Protein AF-A0A5X2B161-F1 (afdb_monomer)

Structure (mmCIF, N/CA/C/O backbone):
data_AF-A0A5X2B161-F1
#
_entry.id   AF-A0A5X2B161-F1
#
loop_
_atom_site.group_PDB
_atom_site.id
_atom_site.type_symbol
_atom_site.label_atom_id
_atom_site.label_alt_id
_atom_site.label_comp_id
_atom_site.label_asym_id
_atom_site.label_entity_id
_atom_site.label_seq_id
_atom_site.pdbx_PDB_ins_code
_atom_site.Cartn_x
_atom_site.Cartn_y
_atom_site.Cartn_z
_atom_site.occupancy
_atom_site.B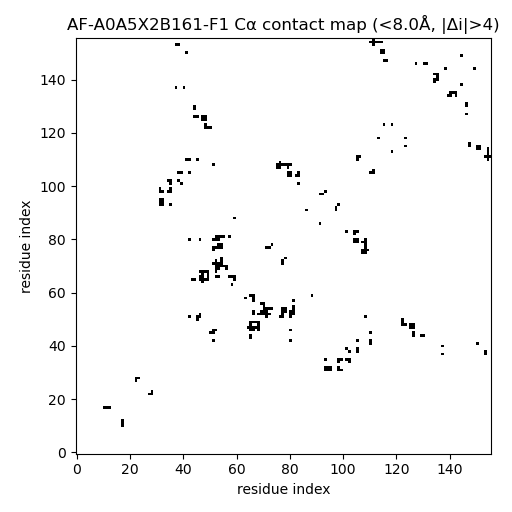_iso_or_equiv
_atom_site.auth_seq_id
_atom_site.auth_comp_id
_atom_site.auth_asym_id
_atom_site.auth_atom_id
_atom_site.pdbx_PDB_model_num
ATOM 1 N N . MET A 1 1 ? 21.506 -28.104 -4.831 1.00 55.28 1 MET A N 1
ATOM 2 C CA . MET A 1 1 ? 21.475 -26.752 -5.433 1.00 55.28 1 MET A CA 1
ATOM 3 C C . MET A 1 1 ? 20.347 -26.729 -6.450 1.00 55.28 1 MET A C 1
ATOM 5 O O . MET A 1 1 ? 20.213 -27.729 -7.147 1.00 55.28 1 MET A O 1
ATOM 9 N N . PRO A 1 2 ? 19.517 -25.676 -6.520 1.00 77.25 2 PRO A N 1
ATOM 10 C CA . PRO A 1 2 ? 18.552 -25.554 -7.608 1.00 77.25 2 PRO A CA 1
ATOM 11 C C . PRO A 1 2 ? 19.309 -25.477 -8.942 1.00 77.25 2 PRO A C 1
ATOM 13 O O . PRO A 1 2 ? 20.402 -24.916 -8.981 1.00 77.25 2 PRO A O 1
ATOM 16 N N . ASN A 1 3 ? 18.759 -26.029 -10.021 1.00 88.12 3 ASN A N 1
ATOM 17 C CA . ASN A 1 3 ? 19.312 -25.864 -11.366 1.00 88.12 3 ASN A CA 1
ATOM 18 C C . ASN A 1 3 ? 18.843 -24.510 -11.914 1.00 88.12 3 ASN A C 1
ATOM 20 O O . ASN A 1 3 ? 17.674 -24.360 -12.260 1.00 88.12 3 ASN A O 1
ATOM 24 N N . TRP A 1 4 ? 19.728 -23.512 -11.944 1.00 91.00 4 TRP A N 1
ATOM 25 C CA . TRP A 1 4 ? 19.401 -22.171 -12.438 1.00 91.00 4 TRP A CA 1
ATOM 26 C C . TRP A 1 4 ? 19.463 -22.134 -13.967 1.00 91.00 4 TRP A C 1
ATOM 28 O O . TRP A 1 4 ? 20.395 -22.664 -14.573 1.00 91.00 4 TRP A O 1
ATOM 38 N N . CYS A 1 5 ? 18.493 -21.475 -14.600 1.00 92.75 5 CYS A N 1
ATOM 39 C CA . CYS A 1 5 ? 18.505 -21.255 -16.044 1.00 92.75 5 CYS A CA 1
ATOM 40 C C . CYS A 1 5 ? 19.496 -20.144 -16.418 1.00 92.75 5 CYS A C 1
ATOM 42 O O . CYS A 1 5 ? 19.454 -19.047 -15.860 1.00 92.75 5 CYS A O 1
ATOM 44 N N . SER A 1 6 ? 20.347 -20.402 -17.413 1.00 93.00 6 SER A N 1
ATOM 45 C CA . SER A 1 6 ? 21.192 -19.373 -18.023 1.00 93.00 6 SER A CA 1
ATOM 46 C C . SER A 1 6 ? 20.446 -18.743 -19.199 1.00 93.00 6 SER A C 1
ATOM 48 O O . SER A 1 6 ? 20.404 -19.297 -20.296 1.00 93.00 6 SER A O 1
ATOM 50 N N . ASN A 1 7 ? 19.806 -17.600 -18.952 1.00 93.88 7 ASN A N 1
ATOM 51 C CA . ASN A 1 7 ? 19.081 -16.859 -19.981 1.00 93.88 7 ASN A CA 1
ATOM 52 C C . ASN A 1 7 ? 20.024 -15.880 -20.693 1.00 93.88 7 ASN A C 1
ATOM 54 O O . ASN A 1 7 ? 20.750 -15.127 -20.043 1.00 93.88 7 ASN A O 1
ATOM 58 N N . ARG A 1 8 ? 19.981 -15.853 -22.029 1.00 95.50 8 ARG A N 1
ATOM 59 C CA . ARG A 1 8 ? 20.717 -14.890 -22.860 1.00 95.50 8 ARG A CA 1
ATOM 60 C C . ARG A 1 8 ? 19.739 -14.151 -23.763 1.00 95.50 8 ARG A C 1
ATOM 62 O O . ARG A 1 8 ? 19.036 -14.778 -24.546 1.00 95.50 8 ARG A O 1
ATOM 69 N N . MET A 1 9 ? 19.718 -12.826 -23.659 1.00 93.19 9 MET A N 1
ATOM 70 C CA . MET A 1 9 ? 18.842 -11.954 -24.443 1.00 93.19 9 MET A CA 1
ATOM 71 C C . MET A 1 9 ? 19.681 -10.978 -25.269 1.00 93.19 9 MET A C 1
ATOM 73 O O . MET A 1 9 ? 20.705 -10.485 -24.797 1.00 93.19 9 MET A O 1
ATOM 77 N N . TYR A 1 10 ? 19.239 -10.701 -26.494 1.00 93.81 10 TYR A N 1
ATOM 78 C CA . TYR A 1 10 ? 19.826 -9.702 -27.383 1.00 93.81 10 TYR A CA 1
ATOM 79 C C . TYR A 1 10 ? 18.748 -8.693 -27.758 1.00 93.81 10 TYR A C 1
ATOM 81 O O . TYR A 1 10 ? 17.657 -9.085 -28.166 1.00 93.81 10 TYR A O 1
ATOM 89 N N . PHE A 1 11 ? 19.062 -7.408 -27.625 1.00 93.69 11 PHE A N 1
ATOM 90 C CA . PHE A 1 11 ? 18.147 -6.313 -27.932 1.00 93.69 11 PHE A CA 1
ATOM 91 C C . PHE A 1 11 ? 18.739 -5.450 -29.047 1.00 93.69 11 PHE A C 1
ATOM 93 O O . PHE A 1 11 ? 19.926 -5.124 -29.017 1.00 93.69 11 PHE A O 1
ATOM 100 N N . SER A 1 12 ? 17.908 -5.063 -30.010 1.00 94.31 12 SER A N 1
ATOM 101 C CA . SER A 1 12 ? 18.242 -4.143 -31.102 1.00 94.31 12 SER A CA 1
ATOM 102 C C . SER A 1 12 ? 17.106 -3.140 -31.269 1.00 94.31 12 SER A C 1
ATOM 104 O O . SER A 1 12 ? 15.944 -3.541 -31.248 1.00 94.31 12 SER A O 1
ATOM 106 N N . GLY A 1 13 ? 17.423 -1.861 -31.442 1.00 94.19 13 GLY A N 1
ATOM 107 C CA . GLY A 1 13 ? 16.430 -0.795 -31.550 1.00 94.19 13 GLY A CA 1
ATOM 108 C C . GLY A 1 13 ? 17.075 0.583 -31.470 1.00 94.19 13 GLY A C 1
ATOM 109 O O . GLY A 1 13 ? 18.303 0.696 -31.428 1.00 94.19 13 GLY A O 1
ATOM 110 N N . GLU A 1 14 ? 16.242 1.618 -31.428 1.00 97.12 14 GLU A N 1
ATOM 111 C CA . GLU A 1 14 ? 16.710 3.001 -31.355 1.00 97.12 14 GLU A CA 1
ATOM 112 C C . GLU A 1 14 ? 17.535 3.253 -30.080 1.00 97.12 14 GLU A C 1
ATOM 114 O O . GLU A 1 14 ? 17.200 2.715 -29.015 1.00 97.12 14 GLU A O 1
ATOM 119 N N . PRO A 1 15 ? 18.577 4.110 -30.125 1.00 96.31 15 PRO A N 1
ATOM 120 C CA . PRO A 1 15 ? 19.433 4.377 -28.967 1.00 96.31 15 PRO A CA 1
ATOM 121 C C . PRO A 1 15 ? 18.664 4.769 -27.697 1.00 96.31 15 PRO A C 1
ATOM 123 O O . PRO A 1 15 ? 19.036 4.343 -26.603 1.00 96.31 15 PRO A O 1
ATOM 126 N N . ALA A 1 16 ? 17.564 5.519 -27.837 1.00 95.62 16 ALA A N 1
ATOM 127 C CA . ALA A 1 16 ? 16.705 5.917 -26.721 1.00 95.62 16 ALA A CA 1
ATOM 128 C C . ALA A 1 16 ? 15.997 4.721 -26.053 1.00 95.62 16 ALA A C 1
ATOM 130 O O . ALA A 1 16 ? 15.952 4.633 -24.828 1.00 95.62 16 ALA A O 1
ATOM 131 N N . GLN A 1 17 ? 15.504 3.759 -26.837 1.00 94.75 17 GLN A N 1
ATOM 132 C CA . GLN A 1 17 ? 14.850 2.552 -26.315 1.00 94.75 17 GLN A CA 1
ATOM 133 C C . GLN A 1 17 ? 15.865 1.617 -25.644 1.00 94.75 17 GLN A C 1
ATOM 135 O O . GLN A 1 17 ? 15.601 1.064 -24.577 1.00 94.75 17 GLN A O 1
ATOM 140 N N . ILE A 1 18 ? 17.061 1.485 -26.230 1.00 95.88 18 ILE A N 1
ATOM 141 C CA . ILE A 1 18 ? 18.161 0.717 -25.630 1.00 95.88 18 ILE A CA 1
ATOM 142 C C . ILE A 1 18 ? 18.611 1.341 -24.303 1.00 95.88 18 ILE A C 1
ATOM 144 O O . ILE A 1 18 ? 18.932 0.611 -23.362 1.00 95.88 18 ILE A O 1
ATOM 148 N N . ALA A 1 19 ? 18.629 2.673 -24.201 1.00 93.81 19 ALA A N 1
ATOM 149 C CA . ALA A 1 19 ? 18.932 3.363 -22.952 1.00 93.81 19 ALA A CA 1
ATOM 150 C C . ALA A 1 19 ? 17.903 3.038 -21.856 1.00 93.81 19 ALA A C 1
ATOM 152 O O . ALA A 1 19 ? 18.300 2.761 -20.725 1.00 93.81 19 ALA A O 1
ATOM 153 N N . GLU A 1 20 ? 16.612 2.980 -22.190 1.00 92.69 20 GLU A N 1
ATOM 154 C CA . GLU A 1 20 ? 15.562 2.637 -21.222 1.00 92.69 20 GLU A CA 1
ATOM 155 C C . GLU A 1 20 ? 15.651 1.175 -20.750 1.00 92.69 20 GLU A C 1
ATOM 157 O O . GLU A 1 20 ? 15.579 0.905 -19.551 1.00 92.69 20 GLU A O 1
ATOM 162 N N . ILE A 1 21 ? 15.942 0.226 -21.649 1.00 93.00 21 ILE A N 1
ATOM 163 C CA . ILE A 1 21 ? 16.201 -1.177 -21.269 1.00 93.00 21 ILE A CA 1
ATOM 164 C C . ILE A 1 21 ? 17.403 -1.273 -20.321 1.00 93.00 21 ILE A C 1
ATOM 166 O O . ILE A 1 21 ? 17.364 -2.011 -19.335 1.00 93.00 21 ILE A O 1
ATOM 170 N N . LYS A 1 22 ? 18.477 -0.520 -20.591 1.00 93.50 22 LYS A N 1
ATOM 171 C CA . LYS A 1 22 ? 19.654 -0.479 -19.710 1.00 93.50 22 LYS A CA 1
ATOM 172 C C . LYS A 1 22 ? 19.310 0.077 -18.332 1.00 93.50 22 LYS A C 1
ATOM 174 O O . LYS A 1 22 ? 19.776 -0.486 -17.345 1.00 93.50 22 LYS A O 1
ATOM 179 N N . ARG A 1 23 ? 18.482 1.125 -18.257 1.00 93.38 23 ARG A N 1
ATOM 180 C CA . ARG A 1 23 ? 17.993 1.668 -16.981 1.00 93.38 23 ARG A CA 1
ATOM 181 C C . ARG A 1 23 ? 17.185 0.639 -16.204 1.00 93.38 23 ARG A C 1
ATOM 183 O O . ARG A 1 23 ? 17.424 0.474 -15.012 1.00 93.38 23 ARG A O 1
ATOM 190 N N . LEU A 1 24 ? 16.283 -0.086 -16.864 1.00 91.50 24 LEU A N 1
ATOM 191 C CA . LEU A 1 24 ? 15.537 -1.175 -16.233 1.00 91.50 24 LEU A CA 1
ATOM 192 C C . LEU A 1 24 ? 16.480 -2.267 -15.706 1.00 91.50 24 LEU A C 1
ATOM 194 O O . LEU A 1 24 ? 16.378 -2.660 -14.546 1.00 91.50 24 LEU A O 1
ATOM 198 N N . ALA A 1 25 ? 17.432 -2.718 -16.528 1.00 91.56 25 ALA A N 1
ATOM 199 C CA . ALA A 1 25 ? 18.386 -3.766 -16.164 1.00 91.56 25 ALA A CA 1
ATOM 200 C C . ALA A 1 25 ? 19.300 -3.370 -14.991 1.00 91.56 25 ALA A C 1
ATOM 202 O O . ALA A 1 25 ? 19.687 -4.225 -14.198 1.00 91.56 25 ALA A O 1
ATOM 203 N N . SER A 1 26 ? 19.630 -2.083 -14.865 1.00 93.50 26 SER A N 1
ATOM 204 C CA . SER A 1 26 ? 20.414 -1.549 -13.749 1.00 93.50 26 SER A CA 1
ATOM 205 C C . SER A 1 26 ? 19.571 -1.172 -12.527 1.00 93.50 26 SER A C 1
ATOM 207 O O . SER A 1 26 ? 20.125 -0.685 -11.546 1.00 93.50 26 SER A O 1
ATOM 209 N N . GLY A 1 27 ? 18.243 -1.319 -12.586 1.00 90.19 27 GLY A N 1
ATOM 210 C CA . GLY A 1 27 ? 17.327 -0.882 -11.529 1.00 90.19 27 GLY A CA 1
ATOM 211 C C . GLY A 1 27 ? 17.164 0.640 -11.400 1.00 90.19 27 GLY A C 1
ATOM 212 O O . GLY A 1 27 ? 16.650 1.108 -10.392 1.00 90.19 27 GLY A O 1
ATOM 213 N N . ALA A 1 28 ? 17.567 1.427 -12.402 1.00 90.12 28 ALA A N 1
ATOM 214 C CA . ALA A 1 28 ? 17.456 2.892 -12.427 1.00 90.12 28 ALA A CA 1
ATOM 215 C C . ALA A 1 28 ? 16.058 3.376 -12.879 1.00 90.12 28 ALA A C 1
ATOM 217 O O . ALA A 1 28 ? 15.925 4.304 -13.690 1.00 90.12 28 ALA A O 1
ATOM 218 N N . VAL A 1 29 ? 15.021 2.716 -12.364 1.00 86.94 29 VAL A N 1
ATOM 219 C CA . VAL A 1 29 ? 13.600 2.985 -12.614 1.00 86.94 29 VAL A CA 1
ATOM 220 C C . VAL A 1 29 ? 12.878 3.137 -11.279 1.00 86.94 29 VAL A C 1
ATOM 222 O O . VAL A 1 29 ? 13.219 2.455 -10.315 1.00 86.94 29 VAL A O 1
ATOM 225 N N . THR A 1 30 ? 11.880 4.017 -11.209 1.00 84.88 30 THR A N 1
ATOM 226 C CA . THR A 1 30 ? 11.067 4.201 -9.999 1.00 84.88 30 THR A CA 1
ATOM 227 C C . THR A 1 30 ? 10.000 3.106 -9.934 1.00 84.88 30 THR A C 1
ATOM 229 O O . THR A 1 30 ? 9.109 3.080 -10.784 1.00 84.88 30 THR A O 1
ATOM 232 N N . PRO A 1 31 ? 10.035 2.187 -8.954 1.00 87.56 31 PRO A N 1
ATOM 233 C CA . PRO A 1 31 ? 9.070 1.099 -8.885 1.00 87.56 31 PRO A CA 1
ATOM 234 C C . PRO A 1 31 ? 7.795 1.563 -8.166 1.00 87.56 31 PRO A C 1
ATOM 236 O O . PRO A 1 31 ? 7.594 1.247 -6.993 1.00 87.56 31 PRO A O 1
ATOM 239 N N . PHE A 1 32 ? 6.923 2.304 -8.857 1.00 91.75 32 PHE A N 1
ATOM 240 C CA . PHE A 1 32 ? 5.686 2.854 -8.275 1.00 91.75 32 PHE A CA 1
ATOM 241 C C . PHE A 1 32 ? 4.821 1.801 -7.568 1.00 91.75 32 PHE A C 1
ATOM 243 O O . PHE A 1 32 ? 4.287 2.068 -6.491 1.00 91.75 32 PHE A O 1
ATOM 250 N N . TYR A 1 33 ? 4.770 0.579 -8.108 1.00 93.31 33 TYR A N 1
ATOM 251 C CA . TYR A 1 33 ? 4.034 -0.535 -7.510 1.00 93.31 33 TYR A CA 1
ATOM 252 C C . TYR A 1 33 ? 4.507 -0.875 -6.090 1.00 93.31 33 TYR A C 1
ATOM 254 O O . TYR A 1 33 ? 3.689 -1.254 -5.255 1.00 93.31 33 TYR A O 1
ATOM 262 N N . ARG A 1 34 ? 5.807 -0.732 -5.780 1.00 92.44 34 ARG A N 1
ATOM 263 C CA . ARG A 1 34 ? 6.334 -1.025 -4.434 1.00 92.44 34 ARG A CA 1
ATOM 264 C C . ARG A 1 34 ? 5.808 -0.029 -3.418 1.00 92.44 34 ARG A C 1
ATOM 266 O O . ARG A 1 34 ? 5.403 -0.432 -2.333 1.00 92.44 34 ARG A O 1
ATOM 273 N N . ARG A 1 35 ? 5.790 1.254 -3.788 1.00 93.50 35 ARG A N 1
ATOM 274 C CA . ARG A 1 35 ? 5.218 2.309 -2.950 1.00 93.50 35 ARG A CA 1
ATOM 275 C C . ARG A 1 35 ? 3.730 2.051 -2.717 1.00 93.50 35 ARG A C 1
ATOM 277 O O . ARG A 1 35 ? 3.330 1.917 -1.569 1.00 93.50 35 ARG A O 1
ATOM 284 N N . ALA A 1 36 ? 2.959 1.866 -3.792 1.00 96.38 36 ALA A N 1
ATOM 285 C CA . ALA A 1 36 ? 1.521 1.606 -3.705 1.00 96.38 36 ALA A CA 1
ATOM 286 C C . ALA A 1 36 ? 1.194 0.354 -2.869 1.00 96.38 36 ALA A C 1
ATOM 288 O O . ALA A 1 36 ? 0.225 0.346 -2.114 1.00 96.38 36 ALA A O 1
ATOM 289 N N . THR A 1 37 ? 2.023 -0.693 -2.955 1.00 95.88 37 THR A N 1
ATOM 290 C CA . THR A 1 37 ? 1.870 -1.904 -2.133 1.00 95.88 37 THR A CA 1
ATOM 291 C C . THR A 1 37 ? 2.090 -1.603 -0.650 1.00 95.88 37 THR A C 1
ATOM 293 O O . THR A 1 37 ? 1.265 -1.986 0.172 1.00 95.88 37 THR A O 1
ATOM 296 N N . ASN A 1 38 ? 3.165 -0.895 -0.294 1.00 94.94 38 ASN A N 1
ATOM 297 C CA . ASN A 1 38 ? 3.462 -0.565 1.102 1.00 94.94 38 ASN A CA 1
ATOM 298 C C . ASN A 1 38 ? 2.406 0.365 1.719 1.00 94.94 38 ASN A C 1
ATOM 300 O O . ASN A 1 38 ? 1.937 0.116 2.828 1.00 94.94 38 ASN A O 1
ATOM 304 N N . GLU A 1 39 ? 1.996 1.396 0.981 1.00 97.12 39 GLU A N 1
ATOM 305 C CA . GLU A 1 39 ? 0.908 2.305 1.363 1.00 97.12 39 GLU A CA 1
ATOM 306 C C . GLU A 1 39 ? -0.413 1.546 1.537 1.00 97.12 39 GLU A C 1
ATOM 308 O O . GLU A 1 39 ? -1.127 1.746 2.520 1.00 97.12 39 GLU A O 1
ATOM 313 N N . GLY A 1 40 ? -0.708 0.609 0.632 1.00 97.19 40 GLY A N 1
ATOM 314 C CA . GLY A 1 40 ? -1.863 -0.277 0.736 1.00 97.19 40 GLY A CA 1
ATOM 315 C C . GLY A 1 40 ? -1.820 -1.181 1.969 1.00 97.19 40 GLY A C 1
ATOM 316 O O . GLY A 1 40 ? -2.834 -1.334 2.643 1.00 97.19 40 GLY A O 1
ATOM 317 N N . ILE A 1 41 ? -0.659 -1.740 2.322 1.00 96.69 41 ILE A N 1
ATOM 318 C CA . ILE A 1 41 ? -0.497 -2.520 3.562 1.00 96.69 41 ILE A CA 1
ATOM 319 C C . ILE A 1 41 ? -0.752 -1.630 4.786 1.00 96.69 41 ILE A C 1
ATOM 321 O O . ILE A 1 41 ? -1.424 -2.056 5.724 1.00 96.69 41 ILE A O 1
ATOM 325 N N . GLN A 1 42 ? -0.272 -0.385 4.780 1.00 96.94 42 GLN A N 1
ATOM 326 C CA . GLN A 1 42 ? -0.504 0.544 5.886 1.00 96.94 42 GLN A CA 1
ATOM 327 C C . GLN A 1 42 ? -1.996 0.887 6.041 1.00 96.94 42 GLN A C 1
ATOM 329 O O . GLN A 1 42 ? -2.513 0.852 7.156 1.00 96.94 42 GLN A O 1
ATOM 334 N N . LEU A 1 43 ? -2.705 1.136 4.933 1.00 97.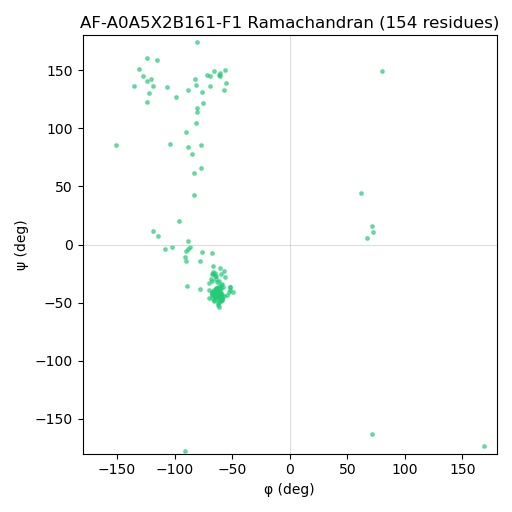81 43 LEU A N 1
ATOM 335 C CA . LEU A 1 43 ? -4.161 1.343 4.922 1.00 97.81 43 LEU A CA 1
ATOM 336 C C . LEU A 1 43 ? -4.918 0.103 5.401 1.00 97.81 43 LEU A C 1
ATOM 338 O O . LEU A 1 43 ? -5.850 0.219 6.193 1.00 97.81 43 LEU A O 1
ATOM 342 N N . PHE A 1 44 ? -4.494 -1.086 4.968 1.00 97.25 44 PHE A N 1
ATOM 343 C CA . PHE A 1 44 ? -5.072 -2.353 5.406 1.00 97.25 44 PHE A CA 1
ATOM 344 C C . PHE A 1 44 ? -4.963 -2.532 6.925 1.00 97.25 44 PHE A C 1
ATOM 346 O O . PHE A 1 44 ? -5.928 -2.910 7.593 1.00 97.25 44 PHE A O 1
ATOM 353 N N . LEU A 1 45 ? -3.789 -2.240 7.486 1.00 96.69 45 LEU A N 1
ATOM 354 C CA . LEU A 1 45 ? -3.543 -2.313 8.924 1.00 96.69 45 LEU A CA 1
ATOM 355 C C . LEU A 1 45 ? -4.337 -1.251 9.690 1.00 96.69 45 LEU A C 1
ATOM 357 O O . LEU A 1 45 ? -4.942 -1.573 10.709 1.00 96.69 45 LEU A O 1
ATOM 361 N N . ALA A 1 46 ? -4.391 -0.019 9.176 1.00 96.75 46 ALA A N 1
ATOM 362 C CA . ALA A 1 46 ? -5.190 1.055 9.758 1.00 96.75 46 ALA A CA 1
ATOM 363 C C . ALA A 1 46 ? -6.687 0.706 9.791 1.00 96.75 46 ALA A C 1
ATOM 365 O O . ALA A 1 46 ? -7.336 0.904 10.816 1.00 96.75 46 ALA A O 1
ATOM 366 N N . GLY A 1 47 ? -7.222 0.136 8.708 1.00 96.44 47 GLY A N 1
ATOM 367 C CA . GLY A 1 47 ? -8.606 -0.335 8.650 1.00 96.44 47 GLY A CA 1
ATOM 368 C C . GLY A 1 47 ? -8.882 -1.493 9.610 1.00 96.44 47 GLY A C 1
ATOM 369 O O . GLY A 1 47 ? -9.833 -1.448 10.384 1.00 96.44 47 GLY A O 1
ATOM 370 N N . SER A 1 48 ? -7.994 -2.493 9.638 1.00 95.62 48 SER A N 1
ATOM 371 C CA . SER A 1 48 ? -8.132 -3.661 10.526 1.00 95.62 48 SER A CA 1
ATOM 372 C C . SER A 1 48 ? -8.067 -3.290 12.011 1.00 95.62 48 SER A C 1
ATOM 374 O O . SER A 1 48 ? -8.692 -3.945 12.839 1.00 95.62 48 SER A O 1
ATOM 376 N N . ALA A 1 49 ? -7.337 -2.226 12.352 1.00 95.81 49 ALA A N 1
ATOM 377 C CA . ALA A 1 49 ? -7.266 -1.681 13.706 1.00 95.81 49 ALA A CA 1
ATOM 378 C C . ALA A 1 49 ? -8.360 -0.642 14.017 1.00 95.81 49 ALA A C 1
ATOM 380 O O . ALA A 1 49 ? -8.349 -0.051 15.093 1.00 95.81 49 ALA A O 1
ATOM 381 N N . GLY A 1 50 ? -9.282 -0.377 13.085 1.00 95.12 50 GLY A N 1
ATOM 382 C CA . GLY A 1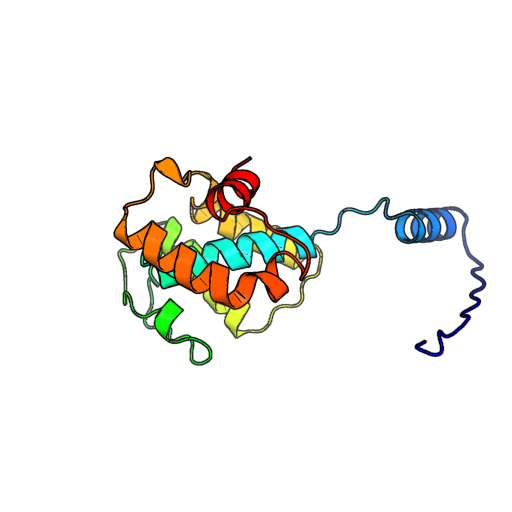 50 ? -10.376 0.579 13.267 1.00 95.12 50 GLY A CA 1
ATOM 383 C C . GLY A 1 50 ? -9.966 2.056 13.250 1.00 95.12 50 GLY A C 1
ATOM 384 O O . GLY A 1 50 ? -10.791 2.911 13.564 1.00 95.12 50 GLY A O 1
ATOM 385 N N . LEU A 1 51 ? -8.726 2.388 12.864 1.00 95.38 51 LEU A N 1
ATOM 386 C CA . LEU A 1 51 ? -8.292 3.781 12.668 1.00 95.38 51 LEU A CA 1
ATOM 387 C C . LEU A 1 51 ? -8.984 4.445 11.476 1.00 95.38 51 LEU A C 1
ATOM 389 O O . LEU A 1 51 ? -9.160 5.665 11.467 1.00 95.38 51 LEU A O 1
ATOM 393 N N . LEU A 1 52 ? -9.306 3.638 10.468 1.00 96.44 52 LEU A N 1
ATOM 394 C CA . LEU A 1 52 ? -10.068 4.016 9.289 1.00 96.44 52 LE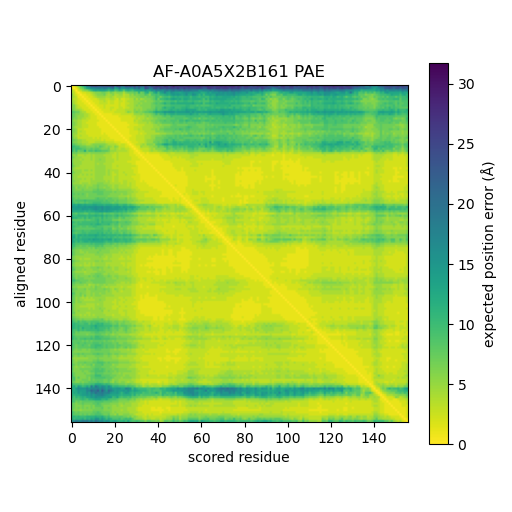U A CA 1
ATOM 395 C C . LEU A 1 52 ? -11.276 3.092 9.185 1.00 96.44 52 LEU A C 1
ATOM 397 O O . LEU A 1 52 ? -11.188 1.898 9.462 1.00 96.44 52 LEU A O 1
ATOM 401 N N . GLN A 1 53 ? -12.407 3.656 8.792 1.00 96.38 53 GLN A N 1
ATOM 402 C CA . GLN A 1 53 ? -13.682 2.953 8.715 1.00 96.38 53 GLN A CA 1
ATOM 403 C C . GLN A 1 53 ? -14.324 3.218 7.357 1.00 96.38 53 GLN A C 1
ATOM 405 O O . GLN A 1 53 ? -14.113 4.271 6.751 1.00 96.38 53 GLN A O 1
ATOM 410 N N . THR A 1 54 ? -15.122 2.276 6.860 1.00 95.19 54 THR A N 1
ATOM 411 C CA . THR A 1 54 ? -15.846 2.495 5.607 1.00 95.19 54 THR A CA 1
ATOM 412 C C . THR A 1 54 ? -16.974 3.501 5.823 1.00 95.19 54 THR A C 1
ATOM 414 O O . THR A 1 54 ? -17.595 3.564 6.881 1.00 95.19 54 THR A O 1
ATOM 417 N N . THR A 1 55 ? -17.252 4.320 4.813 1.00 95.38 55 THR A N 1
ATOM 418 C CA . THR A 1 55 ? -18.383 5.271 4.832 1.00 95.38 55 THR A CA 1
ATOM 419 C C . THR A 1 55 ? -19.667 4.679 4.256 1.00 95.38 55 THR A C 1
ATOM 421 O O . THR A 1 55 ? -20.749 5.251 4.422 1.00 95.38 55 THR A O 1
ATOM 424 N N . GLU A 1 56 ? -19.538 3.517 3.625 1.00 89.88 56 GLU A N 1
ATOM 425 C CA . GLU A 1 56 ? -20.577 2.718 2.991 1.00 89.88 56 GLU A CA 1
ATOM 426 C C . GLU A 1 56 ? -20.556 1.303 3.590 1.00 89.88 56 GLU A C 1
ATOM 428 O O . GLU A 1 56 ? -19.550 0.885 4.179 1.00 89.88 56 GLU A O 1
ATOM 433 N N . ASP A 1 57 ? -21.654 0.562 3.433 1.00 84.81 57 ASP A N 1
ATOM 434 C CA . ASP A 1 57 ? -21.786 -0.822 3.905 1.00 84.81 57 ASP A CA 1
ATOM 435 C C . ASP A 1 57 ? -21.050 -1.783 2.954 1.00 84.81 57 ASP A C 1
ATOM 437 O O . ASP A 1 57 ? -21.641 -2.592 2.241 1.00 84.81 57 ASP A O 1
ATOM 441 N N . VAL A 1 58 ? -19.726 -1.640 2.912 1.00 84.56 58 VAL A N 1
ATOM 442 C CA . VAL A 1 58 ? -18.814 -2.439 2.093 1.00 84.56 58 VAL A CA 1
ATOM 443 C C . VAL A 1 58 ? -18.200 -3.527 2.966 1.00 84.56 58 VAL A C 1
ATOM 445 O O . VAL A 1 58 ? -17.616 -3.239 4.008 1.00 84.56 58 VAL A O 1
ATOM 448 N N . GLN A 1 59 ? -18.305 -4.780 2.524 1.00 87.38 59 GLN A N 1
ATOM 449 C CA . GLN A 1 59 ? -17.678 -5.930 3.179 1.00 87.38 59 GLN A CA 1
ATOM 450 C C . GLN A 1 59 ? -16.485 -6.424 2.368 1.00 87.38 59 GLN A C 1
ATOM 452 O O . GLN A 1 59 ? -16.563 -6.560 1.147 1.00 87.38 59 GLN A O 1
ATOM 457 N N . PHE A 1 60 ? -15.375 -6.715 3.045 1.00 91.44 60 PHE A N 1
ATOM 458 C CA . PHE A 1 60 ? -14.204 -7.325 2.421 1.00 91.44 60 PHE A CA 1
ATOM 459 C C . PHE A 1 60 ? -14.109 -8.812 2.773 1.00 91.44 60 PHE A C 1
ATOM 461 O O . PHE A 1 60 ? -13.419 -9.195 3.715 1.00 91.44 60 PHE A O 1
ATOM 468 N N . GLU A 1 61 ? -14.783 -9.656 1.988 1.00 90.19 61 GLU A N 1
ATOM 469 C CA . GLU A 1 61 ? -14.864 -11.111 2.214 1.00 90.19 61 GLU A CA 1
ATOM 470 C C . GLU A 1 61 ? -13.516 -11.813 2.466 1.00 90.19 61 GLU A C 1
ATOM 472 O O . GLU A 1 61 ? -13.453 -12.648 3.370 1.00 90.19 61 GLU A O 1
ATOM 477 N N . PRO A 1 62 ? -12.409 -11.494 1.757 1.00 91.62 62 PRO A N 1
ATOM 478 C CA . PRO A 1 62 ? -11.133 -12.167 2.007 1.00 91.62 62 PRO A CA 1
ATOM 479 C C . PRO A 1 62 ? -10.555 -11.900 3.404 1.00 91.62 62 PRO A C 1
ATOM 481 O O . PRO A 1 62 ? -9.754 -12.693 3.897 1.00 91.62 62 PRO A O 1
ATOM 484 N N . CYS A 1 63 ? -10.923 -10.782 4.036 1.00 91.69 63 CYS A N 1
ATOM 485 C CA . CYS A 1 63 ? -10.518 -10.446 5.396 1.00 91.69 63 CYS A CA 1
ATOM 486 C C . CYS A 1 63 ? -11.587 -9.568 6.069 1.00 91.69 63 CYS A C 1
ATOM 488 O O . CYS A 1 63 ? -11.446 -8.342 6.084 1.00 91.69 63 CYS A O 1
ATOM 490 N N . PRO A 1 64 ? -12.623 -10.174 6.684 1.00 89.50 64 PRO A N 1
ATOM 491 C CA . PRO A 1 64 ? -13.718 -9.430 7.314 1.00 89.50 64 PRO A CA 1
ATOM 492 C C . PRO A 1 64 ? -13.252 -8.488 8.432 1.00 89.50 64 PRO A C 1
ATOM 494 O O . PRO A 1 64 ? -13.886 -7.468 8.691 1.00 89.50 64 PRO A O 1
ATOM 497 N N . GLY A 1 65 ? -12.108 -8.798 9.059 1.00 91.06 65 GLY A N 1
ATOM 498 C CA . GLY A 1 65 ? -11.461 -7.949 10.063 1.00 91.06 65 GLY A CA 1
ATOM 499 C C . GLY A 1 65 ? -11.153 -6.532 9.568 1.00 91.06 65 GLY A C 1
ATOM 500 O O . GLY A 1 65 ? -11.196 -5.599 10.359 1.00 91.06 65 GLY A O 1
ATOM 501 N N . LEU A 1 66 ? -10.939 -6.348 8.259 1.00 93.31 66 LEU A N 1
ATOM 502 C CA . LEU A 1 66 ? -10.647 -5.042 7.658 1.00 93.31 66 LEU A CA 1
ATOM 503 C C . LEU A 1 66 ? -11.816 -4.052 7.768 1.00 93.31 66 LEU A C 1
ATOM 505 O O . LEU A 1 66 ? -11.604 -2.843 7.776 1.00 93.31 66 LEU A O 1
ATOM 509 N N . THR A 1 67 ? -13.047 -4.562 7.838 1.00 92.88 67 THR A N 1
ATOM 510 C CA . THR A 1 67 ? -14.283 -3.767 7.913 1.00 92.88 67 THR A CA 1
ATOM 511 C C . THR A 1 67 ? -15.057 -4.032 9.209 1.00 92.88 67 THR A C 1
ATOM 513 O O . THR A 1 67 ? -16.209 -3.625 9.339 1.00 92.88 67 THR A O 1
ATOM 516 N N . ALA A 1 68 ? -14.445 -4.713 10.186 1.00 91.19 68 ALA A N 1
ATOM 517 C CA . ALA A 1 68 ? -15.109 -5.130 11.425 1.00 91.19 68 ALA A CA 1
ATOM 518 C C . ALA A 1 68 ? -15.490 -3.955 12.340 1.00 91.19 68 ALA A C 1
ATOM 520 O O . ALA A 1 68 ? -16.453 -4.057 13.097 1.00 91.19 68 ALA A O 1
ATOM 521 N N . ALA A 1 69 ? -14.784 -2.825 12.231 1.00 90.94 69 ALA A N 1
ATOM 522 C CA . ALA A 1 69 ? -15.121 -1.585 12.932 1.00 90.94 69 ALA A CA 1
ATOM 523 C C . ALA A 1 69 ? -16.434 -0.940 12.437 1.00 90.94 69 ALA A C 1
ATOM 525 O O . ALA A 1 69 ? -16.906 0.023 13.041 1.00 90.94 69 ALA A O 1
ATOM 526 N N . GLY A 1 70 ? -17.025 -1.470 11.360 1.00 89.94 70 GLY A N 1
ATOM 527 C CA . GLY A 1 70 ? -18.292 -1.018 10.804 1.00 89.94 70 GLY A CA 1
ATOM 528 C C . GLY A 1 70 ? -18.204 0.337 10.108 1.00 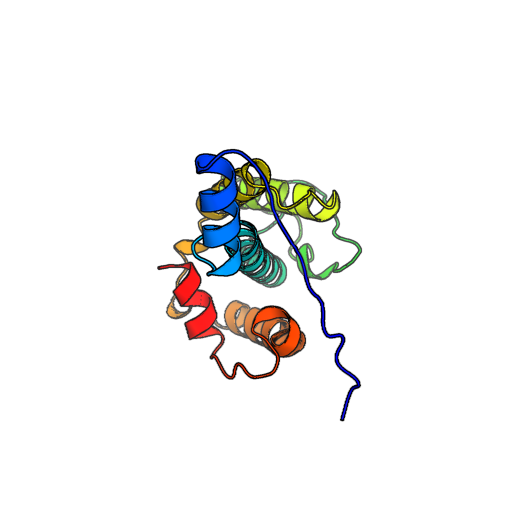89.94 70 GLY A C 1
ATOM 529 O O . GLY A 1 70 ? -17.128 0.825 9.752 1.00 89.94 70 GLY A O 1
ATOM 530 N N . ARG A 1 71 ? -19.380 0.936 9.900 1.00 93.75 71 ARG A N 1
ATOM 531 C CA . ARG A 1 71 ? -19.520 2.213 9.206 1.00 93.75 71 ARG A CA 1
ATOM 532 C C . ARG A 1 71 ? -19.081 3.373 10.100 1.00 93.75 71 ARG A C 1
ATOM 534 O O . ARG A 1 71 ? -19.653 3.593 11.167 1.00 93.75 71 ARG A O 1
ATOM 541 N N . GLY A 1 72 ? -18.100 4.133 9.630 1.00 92.12 72 GLY A N 1
ATOM 542 C CA . GLY A 1 72 ? -17.588 5.321 10.302 1.00 92.12 72 GLY A CA 1
ATOM 543 C C . GLY A 1 72 ? -18.286 6.613 9.891 1.00 92.12 72 GLY A C 1
ATOM 544 O O . GLY A 1 72 ? -19.207 6.639 9.069 1.00 92.12 72 GLY A O 1
ATOM 545 N N . VAL A 1 73 ? -17.801 7.724 10.448 1.00 94.31 73 VAL A N 1
ATOM 546 C CA . VAL A 1 73 ? -18.222 9.072 10.042 1.00 94.31 73 VAL A CA 1
ATOM 547 C C . VAL A 1 73 ? -17.787 9.376 8.608 1.00 94.31 73 VAL A C 1
ATOM 549 O O . VAL A 1 73 ? -16.739 8.915 8.149 1.00 94.31 73 VAL A O 1
ATOM 552 N N . VAL A 1 74 ? -18.574 10.193 7.907 1.00 95.50 74 VAL A N 1
ATOM 553 C CA . VAL A 1 74 ? -18.243 10.670 6.558 1.00 95.50 74 VAL A CA 1
ATOM 554 C C . VAL A 1 74 ? -17.196 11.780 6.665 1.00 95.50 74 VAL A C 1
ATOM 556 O O . VAL 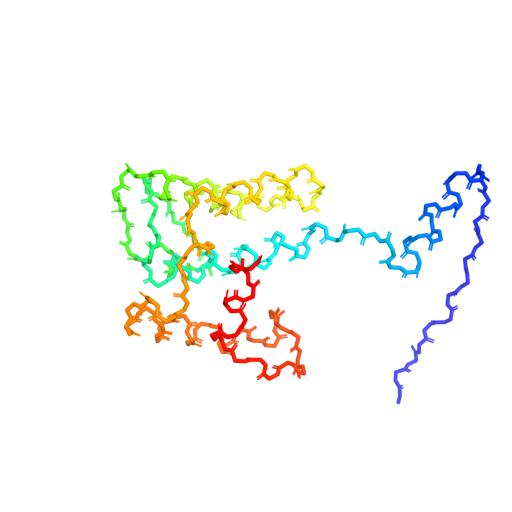A 1 74 ? -17.527 12.962 6.722 1.00 95.50 74 VAL A O 1
ATOM 559 N N . SER A 1 75 ? -15.928 11.381 6.729 1.00 96.19 75 SER A N 1
ATOM 560 C CA . SER A 1 75 ? -14.765 12.271 6.708 1.00 96.19 75 SER A CA 1
ATOM 561 C C . SER A 1 75 ? -13.926 12.038 5.445 1.00 96.19 75 SER A C 1
ATOM 563 O O . SER A 1 75 ? -14.032 10.965 4.841 1.00 96.19 75 SER A O 1
ATOM 565 N N . PRO A 1 76 ? -13.089 13.004 5.020 1.00 96.69 76 PRO A N 1
ATOM 566 C CA . PRO A 1 76 ? -12.189 12.818 3.881 1.00 96.69 76 PRO A CA 1
ATOM 567 C C . PRO A 1 76 ? -11.338 11.545 3.991 1.00 96.69 76 PRO A C 1
ATOM 569 O O . PRO A 1 76 ? -11.194 10.817 3.011 1.00 96.69 76 PRO A O 1
ATOM 572 N N . GLU A 1 77 ? -10.863 11.228 5.196 1.00 97.44 77 GLU A N 1
ATOM 573 C CA . GLU A 1 77 ? -10.008 10.075 5.471 1.00 97.44 77 GLU A CA 1
ATOM 574 C C . GLU A 1 77 ? -10.743 8.750 5.243 1.00 97.44 77 GLU A C 1
ATOM 576 O O . GLU A 1 77 ? -10.254 7.866 4.538 1.00 97.44 77 GLU A O 1
ATOM 581 N N . ASN A 1 78 ? -11.955 8.630 5.792 1.00 97.19 78 ASN A N 1
ATOM 582 C CA . ASN A 1 78 ? -12.783 7.435 5.648 1.00 97.19 78 ASN A CA 1
ATOM 583 C C . ASN A 1 78 ? -13.319 7.281 4.214 1.00 97.19 78 ASN A C 1
ATOM 585 O O . ASN A 1 78 ? -13.447 6.159 3.716 1.00 97.19 78 ASN A O 1
ATOM 589 N N . ILE A 1 79 ? -13.593 8.385 3.507 1.00 97.56 79 ILE A N 1
ATOM 590 C CA . ILE A 1 79 ? -13.945 8.356 2.077 1.00 97.56 79 ILE A CA 1
ATOM 591 C C . ILE A 1 79 ? -12.765 7.819 1.260 1.00 97.56 79 ILE A C 1
ATOM 593 O O . ILE A 1 79 ? -12.953 6.937 0.419 1.00 97.56 79 ILE A O 1
ATOM 597 N N . ALA A 1 80 ? -11.553 8.317 1.514 1.00 97.88 80 ALA A N 1
ATOM 598 C CA . ALA A 1 80 ? -10.350 7.861 0.827 1.00 97.88 80 ALA A CA 1
ATOM 599 C C . ALA A 1 80 ? -10.082 6.371 1.086 1.00 97.88 80 ALA A C 1
ATOM 601 O O . ALA A 1 80 ? -9.845 5.617 0.141 1.00 97.88 80 ALA A O 1
ATOM 602 N N . PHE A 1 81 ? -10.230 5.924 2.337 1.00 97.94 81 PHE A N 1
ATOM 603 C CA . PHE A 1 81 ? -10.138 4.512 2.705 1.00 97.94 81 PHE A CA 1
ATOM 604 C C . PHE A 1 81 ? -11.188 3.647 1.993 1.00 97.94 81 PHE A C 1
ATOM 606 O O . PHE A 1 81 ? -10.849 2.608 1.432 1.00 97.94 81 PHE A O 1
ATOM 613 N N . THR A 1 82 ? -12.448 4.092 1.941 1.00 97.25 82 THR A N 1
ATOM 614 C CA . THR A 1 82 ? -13.537 3.368 1.253 1.00 97.25 82 THR A CA 1
ATOM 615 C C . THR A 1 82 ? -13.240 3.206 -0.244 1.00 97.25 82 THR A C 1
ATOM 617 O O . THR A 1 82 ? -13.401 2.123 -0.814 1.00 97.25 82 THR A O 1
ATOM 620 N N . ARG A 1 83 ? -12.743 4.267 -0.892 1.00 97.25 83 ARG A N 1
ATOM 621 C CA . ARG A 1 83 ? -12.335 4.230 -2.306 1.00 97.25 83 ARG A CA 1
ATOM 622 C C . ARG A 1 83 ? -11.150 3.300 -2.528 1.00 97.25 83 ARG A C 1
ATOM 624 O O . ARG A 1 83 ? -11.182 2.485 -3.446 1.00 97.25 83 ARG A O 1
ATOM 631 N N . TRP A 1 84 ? -10.131 3.380 -1.674 1.00 97.88 84 TRP A N 1
ATOM 632 C CA . TRP A 1 84 ? -8.984 2.477 -1.736 1.00 97.88 84 TRP A CA 1
ATOM 633 C C . TRP A 1 84 ? -9.419 1.013 -1.586 1.00 97.88 84 TRP A C 1
ATOM 635 O O . TRP A 1 84 ? -9.008 0.169 -2.382 1.00 97.88 84 TRP A O 1
ATOM 645 N N . LEU A 1 85 ? -10.321 0.721 -0.644 1.00 96.88 85 LEU A N 1
ATOM 646 C CA . LEU A 1 85 ? -10.862 -0.621 -0.436 1.00 96.88 85 LEU A CA 1
ATOM 647 C C . LEU A 1 85 ? -11.596 -1.139 -1.680 1.00 96.88 85 LEU A C 1
ATOM 649 O O . LEU A 1 85 ? -11.425 -2.294 -2.063 1.00 96.88 85 LEU A O 1
ATOM 653 N N . THR A 1 86 ? -12.346 -0.270 -2.357 1.00 95.56 86 THR A N 1
ATOM 654 C CA . THR A 1 86 ? -13.013 -0.600 -3.626 1.00 95.56 86 THR A CA 1
ATOM 655 C C . THR A 1 86 ? -11.993 -0.970 -4.711 1.00 95.56 86 THR A C 1
ATOM 657 O O . THR A 1 86 ? -12.180 -1.938 -5.448 1.00 95.56 86 THR A O 1
ATOM 660 N N . HIS A 1 87 ? -10.873 -0.244 -4.805 1.00 96.44 87 HIS A N 1
ATOM 661 C CA . HIS A 1 87 ? -9.792 -0.586 -5.737 1.00 96.44 87 HIS A CA 1
ATOM 662 C C . HIS A 1 87 ? -9.114 -1.917 -5.397 1.00 96.44 87 HIS A C 1
ATOM 664 O O . HIS A 1 87 ? -8.810 -2.690 -6.309 1.00 96.44 87 HIS A O 1
ATOM 670 N N . LEU A 1 88 ? -8.918 -2.203 -4.105 1.00 95.88 88 LEU A N 1
ATOM 671 C CA . LEU A 1 88 ? -8.391 -3.483 -3.634 1.00 95.88 88 LEU A CA 1
ATOM 672 C C . LEU A 1 88 ? -9.329 -4.642 -4.005 1.00 95.88 88 LEU A C 1
ATOM 674 O O . LEU A 1 88 ? -8.869 -5.655 -4.527 1.00 95.88 88 LEU A O 1
ATOM 678 N N . GLN A 1 89 ? -10.638 -4.481 -3.791 1.00 94.81 89 GLN A N 1
ATOM 679 C CA . GLN A 1 89 ? -11.660 -5.475 -4.146 1.00 94.81 89 GLN A CA 1
ATOM 680 C C . GLN A 1 89 ? -11.711 -5.760 -5.646 1.00 94.81 89 GLN A C 1
ATOM 682 O O . GLN A 1 89 ? -11.827 -6.914 -6.052 1.00 94.81 89 GLN A O 1
ATOM 687 N N . ASN A 1 90 ? -11.590 -4.717 -6.467 1.00 94.75 90 ASN A N 1
ATOM 688 C CA . ASN A 1 90 ? -11.621 -4.841 -7.922 1.00 94.75 90 ASN A CA 1
ATOM 689 C C . ASN A 1 90 ? -10.315 -5.390 -8.519 1.00 94.75 90 ASN A C 1
ATOM 691 O O . ASN A 1 90 ? -10.261 -5.626 -9.725 1.00 94.75 90 ASN A O 1
ATOM 695 N N . GLY A 1 91 ? -9.263 -5.579 -7.713 1.00 94.50 91 GLY A N 1
ATOM 696 C CA . GLY A 1 91 ? -7.984 -6.113 -8.180 1.00 94.50 91 GLY A CA 1
ATOM 697 C C . GLY A 1 91 ? -7.317 -5.224 -9.230 1.00 94.50 91 GLY A C 1
ATOM 698 O O . GLY A 1 91 ? -6.855 -5.726 -10.255 1.00 94.50 91 GLY A O 1
ATOM 699 N N . VAL A 1 92 ? -7.307 -3.903 -9.005 1.00 95.44 92 VAL A N 1
ATOM 700 C CA . VAL A 1 92 ? -6.728 -2.941 -9.957 1.00 95.44 92 VAL A CA 1
ATOM 701 C C . VAL A 1 92 ? -5.269 -3.285 -10.289 1.00 95.44 92 VAL A C 1
ATOM 703 O O . VAL A 1 92 ? -4.483 -3.653 -9.413 1.00 95.44 92 VAL A O 1
ATOM 706 N N . LEU A 1 93 ? -4.893 -3.160 -11.564 1.00 96.12 93 LEU A N 1
ATOM 707 C CA . LEU A 1 93 ? -3.512 -3.368 -11.995 1.00 96.12 93 LEU A CA 1
ATOM 708 C C . LEU A 1 93 ? -2.617 -2.245 -11.462 1.00 96.12 93 LEU A C 1
ATOM 710 O O . LEU A 1 93 ? -2.964 -1.071 -11.538 1.00 96.12 93 LEU A O 1
ATOM 714 N N . LEU A 1 94 ? -1.435 -2.599 -10.958 1.00 95.69 94 LEU A N 1
ATOM 715 C CA . LEU A 1 94 ? -0.449 -1.632 -10.468 1.00 95.69 94 LEU A CA 1
ATOM 716 C C . LEU A 1 94 ? 0.398 -1.062 -11.615 1.00 95.69 94 LEU A C 1
ATOM 718 O O . LEU A 1 94 ? 1.617 -1.238 -11.654 1.00 95.69 94 LEU A O 1
ATOM 722 N N . ASP A 1 95 ? -0.261 -0.386 -12.556 1.00 94.62 95 ASP A N 1
ATOM 723 C CA . ASP A 1 95 ? 0.396 0.491 -13.529 1.00 94.62 95 ASP A CA 1
ATOM 724 C C . ASP A 1 95 ? 0.713 1.871 -12.922 1.00 94.62 95 ASP A C 1
ATOM 726 O O . ASP A 1 95 ? 0.369 2.165 -11.775 1.00 94.62 95 ASP A O 1
ATOM 730 N N . GLU A 1 96 ? 1.421 2.720 -13.669 1.00 93.44 96 GLU A N 1
ATOM 731 C CA . GLU A 1 96 ? 1.852 4.036 -13.183 1.00 93.44 96 GLU A CA 1
ATOM 732 C C . GLU A 1 96 ? 0.668 4.918 -12.763 1.00 93.44 96 GLU A C 1
ATOM 734 O O . GLU A 1 96 ? 0.674 5.475 -11.665 1.00 93.44 96 GLU A O 1
ATOM 739 N N . GLN A 1 97 ? -0.376 4.997 -13.592 1.00 95.44 97 GLN A N 1
ATOM 740 C CA . GLN A 1 97 ? -1.546 5.833 -13.327 1.00 95.44 97 GLN A CA 1
ATOM 741 C C . GLN A 1 97 ? -2.298 5.365 -12.076 1.00 95.44 97 GLN A C 1
ATOM 743 O O . GLN A 1 97 ? -2.648 6.176 -11.216 1.00 95.44 97 GLN A O 1
ATOM 748 N N . SER A 1 98 ? -2.510 4.057 -11.947 1.00 96.69 98 SER A N 1
ATOM 749 C CA . SER A 1 98 ? -3.181 3.458 -10.797 1.00 96.69 98 SER A CA 1
ATOM 750 C C . SER A 1 98 ? -2.347 3.622 -9.530 1.00 96.69 98 SER A C 1
ATOM 752 O O . SER A 1 98 ? -2.889 3.977 -8.489 1.00 96.69 98 SER A O 1
ATOM 754 N N . CYS A 1 99 ? -1.021 3.470 -9.601 1.00 97.12 99 CYS A N 1
ATOM 755 C CA . CYS A 1 99 ? -0.147 3.706 -8.450 1.00 97.12 99 CYS A CA 1
ATOM 756 C C . CYS A 1 99 ? -0.158 5.170 -7.985 1.00 97.12 99 CYS A C 1
ATOM 758 O O . CYS A 1 99 ? -0.089 5.427 -6.784 1.00 97.12 99 CYS A O 1
ATOM 760 N N . LEU A 1 100 ? -0.231 6.134 -8.908 1.00 96.38 100 LEU A N 1
ATOM 761 C CA . LEU A 1 100 ? -0.339 7.555 -8.561 1.00 96.38 100 LEU A CA 1
ATOM 762 C C . LEU A 1 100 ? -1.686 7.872 -7.901 1.00 96.38 100 LEU A C 1
ATOM 764 O O . LEU A 1 100 ? -1.730 8.587 -6.905 1.00 96.38 100 LEU A O 1
ATOM 768 N N . MET A 1 101 ? -2.772 7.297 -8.413 1.00 97.75 101 MET A N 1
ATOM 769 C CA . MET A 1 101 ? -4.108 7.456 -7.838 1.00 97.75 101 MET A CA 1
ATOM 770 C C . MET A 1 101 ? -4.231 6.794 -6.454 1.00 97.75 101 MET A C 1
ATOM 772 O O . MET A 1 101 ? -4.769 7.407 -5.535 1.00 97.75 101 MET A O 1
ATOM 776 N N . LEU A 1 102 ? -3.677 5.591 -6.262 1.00 98.06 102 LEU A N 1
ATOM 777 C CA . LEU A 1 102 ? -3.652 4.922 -4.953 1.00 98.06 102 LEU A CA 1
ATOM 778 C C . LEU A 1 102 ? -2.837 5.713 -3.923 1.00 98.06 102 LEU A C 1
ATOM 780 O O . LEU A 1 102 ? -3.242 5.805 -2.766 1.00 98.06 102 LEU A O 1
ATOM 784 N N . HIS A 1 103 ? -1.731 6.322 -4.353 1.00 96.81 103 HIS A N 1
ATOM 785 C CA . HIS A 1 103 ? -0.934 7.205 -3.507 1.00 96.81 103 HIS A CA 1
ATOM 786 C C . HIS A 1 103 ? -1.724 8.445 -3.064 1.00 96.81 103 HIS A C 1
ATOM 788 O O . HIS A 1 103 ? -1.688 8.819 -1.896 1.00 96.81 103 HIS A O 1
ATOM 794 N N . GLU A 1 104 ? -2.501 9.051 -3.963 1.00 97.69 104 GLU A N 1
ATOM 795 C CA . GLU A 1 104 ? -3.370 10.182 -3.619 1.00 97.69 104 GLU A CA 1
ATOM 796 C C . GLU A 1 104 ? -4.435 9.790 -2.578 1.00 97.69 104 GLU A C 1
ATOM 798 O O . GLU A 1 104 ? -4.675 10.525 -1.621 1.00 97.69 104 GLU A O 1
ATOM 803 N N . LEU A 1 105 ? -5.028 8.595 -2.693 1.00 98.19 105 LEU A N 1
ATOM 804 C CA . LEU A 1 105 ? -5.942 8.073 -1.668 1.00 98.19 105 LEU A CA 1
ATOM 805 C C . LEU A 1 105 ? -5.231 7.847 -0.327 1.00 98.19 105 LEU A C 1
ATOM 807 O O . LEU A 1 105 ? -5.794 8.140 0.729 1.00 98.19 105 LEU A O 1
ATOM 811 N N . TRP A 1 106 ? -3.987 7.368 -0.350 1.00 98.06 106 TRP A N 1
ATOM 812 C CA . TRP A 1 106 ? -3.180 7.232 0.859 1.00 98.06 106 TRP A CA 1
ATOM 813 C C . TRP A 1 106 ? -2.908 8.594 1.519 1.00 98.06 106 TRP A C 1
ATOM 815 O O . TRP A 1 106 ? -3.104 8.722 2.729 1.00 98.06 106 TRP A O 1
ATOM 825 N N . LEU A 1 107 ? -2.572 9.633 0.747 1.00 97.25 107 LEU A N 1
ATOM 826 C CA . LEU A 1 107 ? -2.409 10.999 1.263 1.00 97.25 107 LEU A CA 1
ATOM 827 C C . LEU A 1 107 ? -3.705 11.522 1.901 1.00 97.25 107 LEU A C 1
ATOM 829 O O . LEU A 1 107 ? -3.684 12.021 3.027 1.00 97.25 107 LEU A O 1
ATOM 833 N N . GLN A 1 108 ? -4.841 11.347 1.221 1.00 97.44 108 GLN A N 1
ATOM 834 C CA . GLN A 1 108 ? -6.157 11.787 1.699 1.00 97.44 108 GLN A CA 1
ATOM 835 C C . GLN A 1 108 ? -6.641 11.025 2.940 1.00 97.44 108 GLN A C 1
ATOM 837 O O . GLN A 1 108 ? -7.406 11.573 3.729 1.00 97.44 108 GLN A O 1
ATOM 842 N N . SER A 1 109 ? -6.176 9.788 3.152 1.00 96.94 109 SER A N 1
ATOM 843 C CA . SER A 1 109 ? -6.456 9.024 4.377 1.00 96.94 109 SER A CA 1
ATOM 844 C C . SER A 1 109 ? -5.807 9.624 5.633 1.00 96.94 109 SER A C 1
ATOM 846 O O . SER A 1 109 ? -6.161 9.263 6.755 1.00 96.94 109 SER A O 1
ATOM 848 N N . GLY A 1 110 ? -4.796 10.485 5.462 1.00 95.00 110 GLY A N 1
ATOM 849 C CA . GLY A 1 110 ? -4.008 11.043 6.558 1.00 95.00 110 GLY A CA 1
ATOM 850 C C . GLY A 1 110 ? -3.141 10.018 7.301 1.00 95.00 110 GLY A C 1
ATOM 851 O O . GLY A 1 110 ? -2.503 10.372 8.291 1.00 95.00 110 GLY A O 1
ATOM 852 N N . THR A 1 111 ? -3.077 8.759 6.850 1.00 92.94 111 THR A N 1
ATOM 853 C CA . THR A 1 111 ? -2.322 7.689 7.531 1.00 92.94 111 THR A CA 1
ATOM 854 C C . THR A 1 111 ? -0.834 8.019 7.630 1.00 92.94 111 THR A C 1
ATOM 856 O O . THR A 1 111 ? -0.235 7.813 8.682 1.00 92.94 111 THR A O 1
ATOM 859 N N . GLY A 1 112 ? -0.261 8.650 6.600 1.00 89.81 112 GLY A N 1
ATOM 860 C CA . GLY A 1 112 ? 1.127 9.120 6.611 1.00 89.81 112 GLY A CA 1
ATOM 861 C C . GLY A 1 112 ? 1.451 10.154 7.691 1.00 89.81 112 GLY A C 1
ATOM 862 O O . GLY A 1 112 ? 2.605 10.300 8.071 1.00 89.81 112 GLY A O 1
ATOM 863 N N . GLN A 1 113 ? 0.455 10.845 8.249 1.00 91.44 113 GLN A N 1
ATOM 864 C CA . GLN A 1 113 ? 0.662 11.816 9.332 1.00 91.44 113 GLN A CA 1
ATOM 865 C C . GLN A 1 113 ? 0.563 11.172 10.724 1.00 91.44 113 GLN A C 1
ATOM 867 O O . GLN A 1 113 ? 0.973 11.767 11.721 1.00 91.44 113 GLN A O 1
ATOM 872 N N . ARG A 1 114 ? 0.031 9.947 10.814 1.00 93.44 114 ARG A N 1
ATOM 873 C CA . ARG A 1 114 ? -0.179 9.225 12.073 1.00 93.44 114 ARG A CA 1
ATOM 874 C C . ARG A 1 114 ? 1.0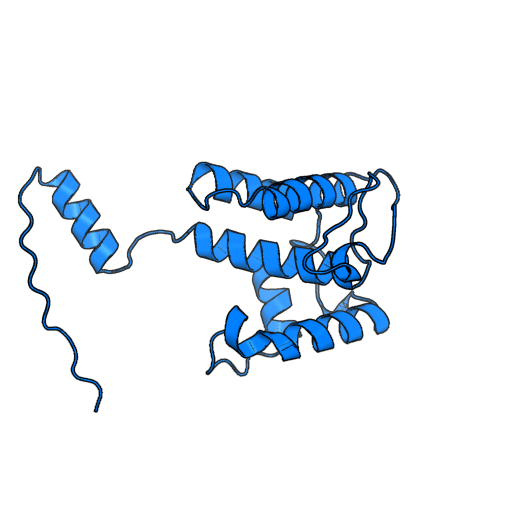72 8.430 12.426 1.00 93.44 114 ARG A C 1
ATOM 876 O O . ARG A 1 114 ? 1.159 7.246 12.120 1.00 93.44 114 ARG A O 1
ATOM 883 N N . ARG A 1 115 ? 2.047 9.077 13.064 1.00 95.06 115 ARG A N 1
ATOM 884 C CA . ARG A 1 115 ? 3.265 8.407 13.555 1.00 95.06 115 ARG A CA 1
ATOM 885 C C . ARG A 1 115 ? 2.923 7.315 14.567 1.00 95.06 115 ARG A C 1
ATOM 887 O O . ARG A 1 115 ? 1.965 7.459 15.327 1.00 95.06 115 ARG A O 1
ATOM 894 N N . TRP A 1 116 ? 3.721 6.250 14.584 1.00 96.31 116 TRP A N 1
ATOM 895 C CA . TRP A 1 116 ? 3.498 5.069 15.420 1.00 96.31 116 TRP A CA 1
ATOM 896 C C . TRP A 1 116 ? 3.311 5.422 16.899 1.00 96.31 116 TRP A C 1
ATOM 898 O O . TRP A 1 116 ? 2.435 4.890 17.572 1.00 96.31 116 TRP A O 1
ATOM 908 N N . GLU A 1 117 ? 4.100 6.363 17.407 1.00 94.25 117 GLU A N 1
ATOM 909 C CA . GLU A 1 117 ? 4.097 6.801 18.803 1.00 94.25 117 GLU A CA 1
ATOM 910 C C . GLU A 1 117 ? 2.800 7.517 19.202 1.00 94.25 117 GLU A C 1
ATOM 912 O O . GLU A 1 117 ? 2.464 7.547 20.383 1.00 94.25 117 GLU A O 1
ATOM 917 N N . GLY A 1 118 ? 2.076 8.083 18.231 1.00 93.81 118 GLY A N 1
ATOM 918 C CA . GLY A 1 118 ? 0.803 8.771 18.445 1.00 93.81 118 GLY A CA 1
ATOM 919 C C . GLY A 1 118 ? -0.424 7.859 18.376 1.00 93.81 118 GLY A C 1
ATOM 920 O O . GLY A 1 118 ? -1.539 8.337 18.580 1.00 93.81 118 GLY A O 1
ATOM 921 N N . LEU A 1 119 ? -0.248 6.571 18.065 1.00 95.88 119 LEU A N 1
ATOM 922 C CA . LEU A 1 119 ? -1.351 5.617 17.978 1.00 95.88 119 LEU A CA 1
ATOM 923 C C . LEU A 1 119 ? -1.743 5.084 19.371 1.00 95.88 119 LEU A C 1
ATOM 925 O O . LEU A 1 119 ? -0.854 4.806 20.181 1.00 95.88 119 LEU A O 1
ATOM 929 N N . PRO A 1 120 ? -3.046 4.874 19.644 1.00 96.25 120 PRO A N 1
ATOM 930 C CA . PRO A 1 120 ? -3.505 4.209 20.864 1.00 96.25 120 PRO A CA 1
ATOM 931 C C . PRO A 1 120 ? -2.899 2.810 21.041 1.00 96.25 120 PRO A C 1
ATOM 933 O O . PRO A 1 120 ? -2.646 2.111 20.060 1.00 96.25 120 PRO A O 1
ATOM 936 N N . ASP A 1 121 ? -2.717 2.365 22.287 1.00 95.94 121 ASP A N 1
ATOM 937 C CA . ASP A 1 121 ? -2.111 1.058 22.597 1.00 95.94 121 ASP A CA 1
ATOM 938 C C . ASP A 1 121 ? -2.856 -0.114 21.946 1.00 95.94 121 ASP A C 1
ATOM 940 O O . ASP A 1 121 ? -2.228 -0.957 21.311 1.00 95.94 121 ASP A O 1
ATOM 944 N N . GLU A 1 122 ? -4.189 -0.113 22.014 1.00 94.19 122 GLU A N 1
ATOM 945 C CA . GLU A 1 122 ? -5.051 -1.144 21.411 1.00 94.19 122 GLU A CA 1
ATOM 946 C C . GLU A 1 122 ? -4.882 -1.247 19.883 1.00 94.19 122 GLU A C 1
ATOM 948 O O . GLU A 1 122 ? -4.857 -2.333 19.295 1.00 94.19 122 GLU A O 1
ATOM 953 N N . VAL A 1 123 ? -4.695 -0.097 19.231 1.00 95.31 123 VAL A N 1
ATOM 954 C CA . VAL A 1 123 ? -4.471 0.002 17.790 1.00 95.31 123 VAL A CA 1
ATOM 955 C C . VAL A 1 123 ? -3.093 -0.549 17.450 1.00 95.31 123 VAL A C 1
ATOM 957 O O . VAL A 1 123 ? -2.955 -1.348 16.523 1.00 95.31 123 VAL A O 1
ATOM 960 N N . ARG A 1 124 ? -2.065 -0.156 18.212 1.00 96.94 124 ARG A N 1
ATOM 961 C CA . ARG A 1 124 ? -0.693 -0.644 18.018 1.00 96.94 124 ARG A CA 1
ATOM 962 C C . ARG A 1 124 ? -0.601 -2.147 18.213 1.00 96.94 124 ARG A C 1
ATOM 964 O O . ARG A 1 124 ? 0.078 -2.810 17.430 1.00 96.94 124 ARG A O 1
ATOM 971 N N . GLU A 1 125 ? -1.291 -2.691 19.209 1.00 95.81 125 GLU A N 1
ATOM 972 C CA . GLU A 1 125 ? -1.353 -4.130 19.453 1.00 95.81 125 GLU A CA 1
ATOM 973 C C . GLU A 1 125 ? -1.976 -4.860 18.258 1.00 95.81 125 GLU A C 1
ATOM 975 O O . GLU A 1 125 ? -1.357 -5.770 17.700 1.00 95.81 125 GLU A O 1
ATOM 980 N N . THR A 1 126 ? -3.131 -4.389 17.780 1.00 95.00 126 THR A N 1
ATOM 981 C CA . THR A 1 126 ? -3.819 -4.968 16.616 1.00 95.00 126 THR A CA 1
ATOM 982 C C . THR A 1 126 ? -2.939 -4.937 15.363 1.00 95.00 126 THR A C 1
ATOM 984 O O . THR A 1 126 ? -2.755 -5.962 14.697 1.00 95.00 126 THR A O 1
ATOM 987 N N . ILE A 1 127 ? -2.316 -3.790 15.067 1.00 95.69 127 ILE A N 1
ATOM 988 C CA . ILE A 1 127 ? -1.393 -3.653 13.931 1.00 95.69 127 ILE A CA 1
ATOM 989 C C . ILE A 1 127 ? -0.201 -4.603 14.085 1.00 95.69 127 ILE A C 1
ATOM 991 O O . ILE A 1 127 ? 0.160 -5.293 13.131 1.00 95.69 127 ILE A O 1
ATOM 995 N N . THR A 1 128 ? 0.392 -4.684 15.279 1.00 95.25 128 THR A N 1
ATOM 996 C CA . THR A 1 128 ? 1.558 -5.536 15.552 1.00 95.25 128 THR A CA 1
ATOM 997 C C . THR A 1 128 ? 1.245 -7.010 15.322 1.00 95.25 128 THR A C 1
ATOM 999 O O . THR A 1 128 ? 2.056 -7.718 14.717 1.00 95.25 128 THR A O 1
ATOM 1002 N N . VAL A 1 129 ? 0.071 -7.476 15.760 1.00 94.50 129 VAL A N 1
ATOM 1003 C CA . VAL A 1 129 ? -0.379 -8.862 15.567 1.00 94.50 129 VAL A CA 1
ATOM 1004 C C . VAL A 1 129 ? -0.520 -9.180 14.077 1.00 94.50 129 VAL A C 1
ATOM 1006 O O . VAL A 1 129 ? 0.085 -10.142 13.594 1.00 94.50 129 VAL A O 1
ATOM 1009 N N . HIS A 1 130 ? -1.251 -8.351 13.325 1.00 92.75 130 HIS A N 1
ATOM 1010 C CA . HIS A 1 130 ? -1.450 -8.563 11.888 1.00 92.75 130 HIS A CA 1
ATOM 1011 C C . HIS A 1 130 ? -0.140 -8.483 11.099 1.00 92.75 130 HIS A C 1
ATOM 1013 O O . HIS A 1 130 ? 0.138 -9.344 10.261 1.00 92.75 130 HIS A O 1
ATOM 1019 N N . PHE A 1 131 ? 0.693 -7.489 11.403 1.00 93.06 131 PHE A N 1
ATOM 1020 C CA . PHE A 1 131 ? 1.980 -7.296 10.751 1.00 93.06 131 PHE A CA 1
ATOM 1021 C C . PHE A 1 131 ? 2.944 -8.442 11.026 1.00 93.06 131 PHE A C 1
ATOM 1023 O O . PHE A 1 131 ? 3.568 -8.956 10.104 1.00 93.06 131 PHE A O 1
ATOM 1030 N N . THR A 1 132 ? 3.043 -8.901 12.273 1.00 92.12 132 THR A N 1
ATOM 1031 C CA . THR A 1 132 ? 3.954 -9.996 12.629 1.00 92.12 132 THR A CA 1
ATOM 1032 C C . THR A 1 132 ? 3.563 -11.296 11.934 1.00 92.12 132 THR A C 1
ATOM 1034 O O . THR A 1 132 ? 4.439 -11.995 11.427 1.00 92.12 132 THR A O 1
ATOM 1037 N N . ALA A 1 133 ? 2.263 -11.580 11.811 1.00 91.94 133 ALA A N 1
ATOM 1038 C CA . ALA A 1 133 ? 1.770 -12.756 11.096 1.00 91.94 133 ALA A CA 1
ATOM 1039 C C . ALA A 1 133 ? 2.098 -12.746 9.590 1.00 91.94 133 ALA A C 1
ATOM 1041 O O . ALA A 1 133 ? 2.205 -13.810 8.982 1.00 91.94 133 ALA A O 1
ATOM 1042 N N . LYS A 1 134 ? 2.256 -11.561 8.982 1.00 91.62 134 LYS A N 1
ATOM 1043 C CA . LYS A 1 134 ? 2.512 -11.377 7.541 1.00 91.62 134 LYS A CA 1
ATOM 1044 C C . LYS A 1 134 ? 3.884 -10.788 7.214 1.00 91.62 134 LYS A C 1
ATOM 1046 O O . LYS A 1 134 ? 4.184 -10.526 6.052 1.00 91.62 134 LYS A O 1
ATOM 1051 N N . ARG A 1 135 ? 4.756 -10.643 8.214 1.00 89.44 135 ARG A N 1
ATOM 1052 C CA . ARG A 1 135 ? 6.057 -9.969 8.090 1.00 89.44 135 ARG A CA 1
ATOM 1053 C C . ARG A 1 135 ? 6.916 -10.544 6.968 1.00 89.44 135 ARG A C 1
ATOM 1055 O O . ARG A 1 135 ? 7.515 -9.783 6.215 1.00 89.44 135 ARG A O 1
ATOM 1062 N N . GLY A 1 136 ? 6.965 -11.871 6.848 1.00 88.62 136 GLY A N 1
ATOM 1063 C CA . GLY A 1 136 ? 7.752 -12.538 5.809 1.00 88.62 136 GLY A CA 1
ATOM 1064 C C . GLY A 1 136 ? 7.304 -12.172 4.391 1.00 88.62 136 GLY A C 1
ATOM 1065 O O . GLY A 1 136 ? 8.155 -11.999 3.518 1.00 88.62 136 GLY A O 1
ATOM 1066 N N . ASP A 1 137 ? 5.997 -11.988 4.188 1.00 90.75 137 ASP A N 1
ATOM 1067 C CA . ASP A 1 137 ? 5.407 -11.618 2.899 1.00 90.75 137 ASP A CA 1
ATOM 1068 C C . ASP A 1 137 ? 5.587 -10.119 2.603 1.00 90.75 137 ASP A C 1
ATOM 1070 O O . ASP A 1 137 ? 5.844 -9.735 1.465 1.00 90.75 137 ASP A O 1
ATOM 1074 N N . TRP A 1 138 ? 5.467 -9.263 3.623 1.00 91.19 138 TRP A N 1
ATOM 1075 C CA . TRP A 1 138 ? 5.443 -7.803 3.454 1.00 91.19 138 TRP A CA 1
ATOM 1076 C C . TRP A 1 138 ? 6.819 -7.139 3.503 1.00 91.19 138 TRP A C 1
ATOM 1078 O O . TRP A 1 138 ? 7.074 -6.188 2.768 1.00 91.19 138 TRP A O 1
ATOM 1088 N N . CYS A 1 139 ? 7.722 -7.644 4.341 1.00 85.06 139 CYS A N 1
ATOM 1089 C CA . CYS A 1 139 ? 9.061 -7.081 4.532 1.00 85.06 139 CYS A CA 1
ATOM 1090 C C . CYS A 1 139 ? 10.165 -7.951 3.922 1.00 85.06 139 CYS A C 1
ATOM 1092 O O . CYS A 1 139 ? 11.338 -7.576 3.943 1.00 85.06 139 CYS A O 1
ATOM 1094 N N . GLY A 1 140 ? 9.799 -9.114 3.379 1.00 81.88 140 GLY A N 1
ATOM 1095 C CA . GLY A 1 140 ? 10.733 -10.147 2.966 1.00 81.88 140 GLY A CA 1
ATOM 1096 C C . GLY A 1 140 ? 11.211 -10.993 4.147 1.00 81.88 140 GLY A C 1
ATOM 1097 O O . GLY A 1 140 ? 11.353 -10.527 5.276 1.00 81.88 140 GLY A O 1
ATOM 1098 N N . PHE A 1 141 ? 11.510 -12.259 3.859 1.00 70.50 141 PHE A N 1
ATOM 1099 C CA . PHE A 1 141 ? 11.787 -13.300 4.857 1.00 70.50 141 PHE A CA 1
ATOM 1100 C C . PHE A 1 141 ? 12.944 -12.990 5.828 1.00 70.50 141 PHE A C 1
ATOM 1102 O O . PHE A 1 141 ? 13.005 -13.547 6.918 1.00 70.50 141 PHE A O 1
ATOM 1109 N N . TRP A 1 142 ? 13.866 -12.108 5.437 1.00 69.75 142 TRP A N 1
ATOM 1110 C CA . TRP A 1 142 ? 15.073 -11.777 6.202 1.00 69.75 142 TRP A CA 1
ATOM 1111 C C . TRP A 1 142 ? 14.983 -10.449 6.955 1.00 69.75 142 TRP A C 1
ATOM 1113 O O . TRP A 1 142 ? 15.931 -10.072 7.643 1.00 69.75 142 TRP A O 1
ATOM 1123 N N . SER A 1 143 ? 13.877 -9.717 6.809 1.00 76.06 143 SER A N 1
ATOM 1124 C CA . SER A 1 143 ? 13.709 -8.447 7.500 1.00 76.06 143 SER A CA 1
ATOM 1125 C C . SER A 1 143 ? 13.272 -8.673 8.946 1.00 76.06 143 SER A C 1
ATOM 1127 O O . SER A 1 143 ? 12.181 -9.173 9.219 1.00 76.06 143 SER A O 1
ATOM 1129 N N . ASN A 1 144 ? 14.124 -8.243 9.876 1.00 77.56 144 ASN A N 1
ATOM 1130 C CA . ASN A 1 144 ? 13.805 -8.126 11.300 1.00 77.56 144 ASN A CA 1
ATOM 1131 C C . ASN A 1 144 ? 13.379 -6.700 11.673 1.00 77.56 144 ASN A C 1
ATOM 1133 O O . ASN A 1 144 ? 13.465 -6.324 12.840 1.00 77.56 144 ASN A O 1
ATOM 1137 N N . GLU A 1 145 ? 12.958 -5.900 10.689 1.00 85.00 145 GLU A N 1
ATOM 1138 C CA . GLU A 1 145 ? 12.511 -4.532 10.927 1.00 85.00 145 GLU A CA 1
ATOM 1139 C C . GLU A 1 145 ? 11.353 -4.509 11.929 1.00 85.00 145 GLU A C 1
ATOM 1141 O O . GLU A 1 145 ? 10.409 -5.305 11.848 1.00 85.00 145 GLU A O 1
ATOM 1146 N N . ASP A 1 146 ? 11.468 -3.612 12.904 1.00 90.19 146 ASP A N 1
ATOM 1147 C CA . ASP A 1 146 ? 10.421 -3.385 13.884 1.00 90.19 146 ASP A CA 1
ATOM 1148 C C . ASP A 1 146 ? 9.205 -2.721 13.226 1.00 90.19 146 ASP A C 1
ATOM 1150 O O . ASP A 1 146 ? 9.350 -1.894 12.322 1.00 90.19 146 ASP A O 1
ATOM 1154 N N . VAL A 1 147 ? 8.001 -3.067 13.687 1.00 92.69 147 VAL A N 1
ATOM 1155 C CA . VAL A 1 147 ? 6.755 -2.538 13.111 1.00 92.69 147 VAL A CA 1
ATOM 1156 C C . VAL A 1 147 ? 6.682 -1.013 13.214 1.00 92.69 147 VAL A C 1
ATOM 1158 O O . VAL A 1 147 ? 6.203 -0.378 12.279 1.00 92.69 147 VAL A O 1
ATOM 1161 N N . SER A 1 148 ? 7.221 -0.415 14.284 1.00 94.12 148 SER A N 1
ATOM 1162 C CA . SER A 1 148 ? 7.258 1.043 14.448 1.00 94.12 148 SER A CA 1
ATOM 1163 C C . SER A 1 148 ? 8.142 1.712 13.399 1.00 94.12 148 SER A C 1
ATOM 1165 O O . SER A 1 148 ? 7.747 2.708 12.796 1.00 94.12 148 SER A O 1
ATOM 1167 N N . VAL A 1 149 ? 9.309 1.123 13.125 1.00 93.19 149 VAL A N 1
ATOM 1168 C CA . VAL A 1 149 ? 10.268 1.613 12.129 1.00 93.19 149 VAL A CA 1
ATOM 1169 C C . VAL A 1 149 ? 9.684 1.470 10.727 1.00 93.19 149 VAL A C 1
ATOM 1171 O O . VAL A 1 149 ? 9.719 2.424 9.951 1.00 93.19 149 VAL A O 1
ATOM 1174 N N . TRP A 1 150 ? 9.096 0.309 10.417 1.00 93.75 150 TRP A N 1
ATOM 1175 C CA . TRP A 1 150 ? 8.425 0.081 9.138 1.00 93.75 150 TRP A CA 1
ATOM 1176 C C . TRP A 1 150 ? 7.288 1.084 8.914 1.00 93.75 150 TRP A C 1
ATOM 1178 O O . TRP A 1 150 ? 7.204 1.682 7.840 1.00 93.75 150 TRP A O 1
ATOM 1188 N N . TRP A 1 151 ? 6.448 1.284 9.935 1.00 95.25 151 TRP A N 1
ATOM 1189 C CA . TRP A 1 151 ? 5.308 2.194 9.888 1.00 95.25 151 TRP A CA 1
ATOM 1190 C C . TRP A 1 151 ? 5.762 3.636 9.664 1.00 95.25 151 TRP A C 1
ATOM 1192 O O . TRP A 1 151 ? 5.291 4.300 8.743 1.00 95.25 151 TRP A O 1
ATOM 1202 N N . ASN A 1 152 ? 6.721 4.104 10.467 1.00 94.44 152 ASN A N 1
ATOM 1203 C CA . ASN A 1 152 ? 7.203 5.480 10.408 1.00 94.44 152 ASN A CA 1
ATOM 1204 C C . ASN A 1 152 ? 7.976 5.790 9.121 1.00 94.44 152 ASN A C 1
ATOM 1206 O O . ASN A 1 152 ? 7.893 6.920 8.656 1.00 94.44 152 ASN A O 1
ATOM 1210 N N . ARG A 1 153 ? 8.650 4.813 8.498 1.00 91.94 153 ARG A N 1
ATOM 1211 C CA . ARG A 1 153 ? 9.320 5.017 7.201 1.00 91.94 153 ARG A CA 1
ATOM 1212 C C . ARG A 1 153 ? 8.346 5.408 6.089 1.00 91.94 153 ARG A C 1
ATOM 1214 O O . ARG A 1 153 ? 8.740 6.101 5.165 1.00 91.94 153 ARG A O 1
ATOM 1221 N N . LEU A 1 154 ? 7.099 4.940 6.140 1.00 87.44 154 LEU A N 1
ATOM 1222 C CA . LEU A 1 154 ? 6.078 5.341 5.163 1.00 87.44 154 LEU A CA 1
ATOM 1223 C C . LEU A 1 154 ? 5.505 6.732 5.454 1.00 87.44 154 LEU A C 1
ATOM 1225 O O . LEU A 1 154 ? 4.845 7.306 4.599 1.00 87.44 154 LEU A O 1
ATOM 1229 N N . CYS A 1 155 ? 5.754 7.270 6.647 1.00 85.25 155 CYS A N 1
ATOM 1230 C CA . CYS A 1 155 ? 5.369 8.617 7.052 1.00 85.25 155 CYS A CA 1
ATOM 1231 C C . CYS A 1 155 ? 6.444 9.680 6.733 1.00 85.25 155 CYS A C 1
ATOM 1233 O O . CYS A 1 155 ? 6.206 10.859 7.012 1.00 85.25 155 CYS A O 1
ATOM 1235 N N . ASP A 1 156 ? 7.619 9.268 6.241 1.00 80.62 156 ASP A N 1
ATOM 1236 C CA . ASP A 1 156 ? 8.766 10.114 5.859 1.00 80.62 156 ASP A CA 1
ATOM 1237 C C . ASP A 1 156 ? 8.851 10.294 4.336 1.00 80.62 156 ASP A C 1
ATOM 1239 O O . ASP A 1 156 ? 9.127 11.437 3.903 1.00 80.62 156 ASP A O 1
#

Sequence (156 aa):
MPNWCSNRMYFSGEPAQIAEIKRLASGAVTPFYRRATNEGIQLFLAGSAGLLQTTEDVQFEPCPGLTAAGRGVVSPENIAFTRWLTHLQNGVLLDEQSCLML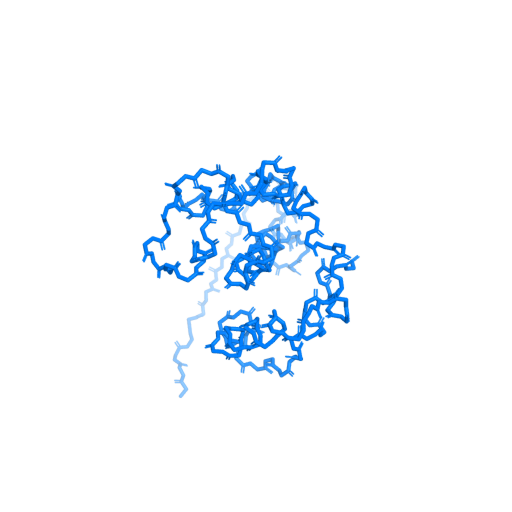HELWLQSGTGQRRWEGLPDEVRETITVHFTAKRGDWCGFWSNEDVSVWWNRLCD

Foldseek 3Di:
DDDDDDDDDDDDDDPVVVVVVVCVVVVVDDPLLLLLLLLLLLLQLCQLLVVAEAQDQDADVVCRSSHVNDHDDPDQLNPLSNVLVVCVVVVDDPDPVVSVSSVVSSVSNCQLVCQLVNDDPSSNVSSQVVCVVCVCVSVNVPDPDDPNRSSNVSSD

Solvent-accessible surface area (backbone atoms only — not comparable to full-atom values): 9064 Å² total; per-residue (Å²): 131,86,88,78,84,88,84,85,85,87,87,87,75,56,71,70,59,53,50,50,52,50,29,55,76,70,59,72,58,87,64,50,47,59,54,34,49,53,54,48,51,51,51,49,39,35,16,47,39,50,76,36,29,28,59,54,100,66,79,43,81,98,48,51,58,44,40,64,68,38,70,42,66,90,41,68,31,15,48,23,46,36,52,48,50,51,42,60,74,69,60,66,68,70,45,69,70,50,21,53,52,51,44,51,30,44,61,49,35,45,56,50,75,61,44,58,89,79,50,56,69,70,38,50,52,47,34,48,54,57,45,64,77,41,34,50,80,76,62,36,80,84,55,83,74,52,69,56,59,59,54,37,59,70,47,107

Secondary structure (DSSP, 8-state):
------------S-HHHHHHHHHHHTT-S--HHHHHHHHHHHHHHHHHTTSS-BSS----TT-GGGGTT-B----HHHHHHHHHHHHHHTT----HHHHHHHHHHHHHTTGGG--GGGS-HHHHHHHHHHHHHHHHHHS-TT----HHHHHHHTT-

Mean predicted aligned error: 4.91 Å

InterPro domains:
  IPR009694 Domain of 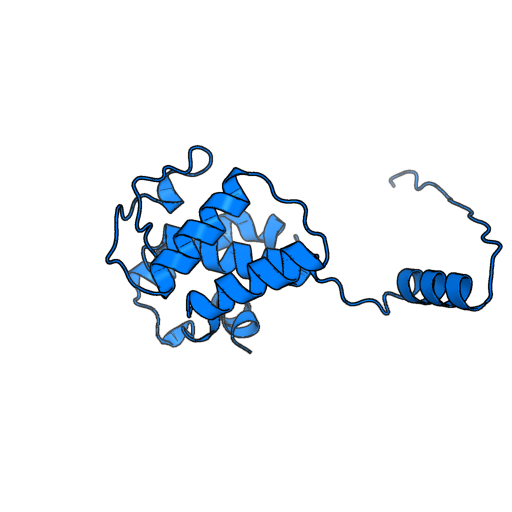unknown function DUF1281 [PF06924] (30-154)
  IPR023136 Api92-like domain superfamily [G3DSA:1.10.3530.10] (30-156)

Organism: NCBI:txid134047

Radius of gyration: 18.85 Å; Cα contacts (8 Å, |Δi|>4): 165; chains: 1; bounding box: 43×40×54 Å

Nearest PDB structures (foldseek):
  2ijr-assembly1_A  TM=9.364E-01  e=1.267E-07  Yersinia pseudotuberculosis

pLDDT: mean 92.83, std 5.73, range [55.28, 98.19]